Protein AF-A0A1Q7PRU7-F1 (afdb_monomer)

Solvent-accessible surface area (backbone atoms only — not comparable to full-atom values): 8036 Å² total; per-residue (Å²): 134,83,81,79,78,77,48,64,64,55,51,51,52,52,50,54,59,70,43,45,68,60,50,69,73,44,55,76,74,53,36,57,54,51,52,50,41,60,57,52,26,62,74,54,65,72,63,56,75,73,40,86,83,54,56,76,63,55,47,41,51,54,34,30,50,51,53,51,51,49,56,52,51,54,51,51,52,52,50,52,50,53,54,51,55,46,54,57,58,68,68,64,67,71,76,75,67,72,79,73,76,81,85,80,83,86,85,78,92,79,86,88,82,84,85,85,87,88,82,82,90,79,81,84,136

Sequence (125 aa):
MGRTTQTMTQLVAQEEAYWAPFRRALRKEDQVVFDKLFAAARHHTAPAHYASHATPFDSILVAMILEAMKAVEDLRQRLNQLETGNAETEKSPRSLRSLGAERGNAIEERAPLQLPVPGPRSPVP

pLDDT: mean 71.66, std 17.22, range [42.12, 95.31]

Mean predicted aligned error: 16.54 Å

Radius of gyration: 38.72 Å; Cα contacts (8 Å, |Δi|>4): 32; chains: 1; bounding box: 75×44×112 Å

Foldseek 3Di:
DDDPPDFLLRLLVVVVVVCVVVLVVDDPVVNVVVVVLSVQLVVQRPCCVVPPPDDSVVSSVVSSVVVVVVVVVVVVVVVVVVVVVVVVVVVPPPVVVVVPPPPDDDDDDDDDDDDDDDDDDDDDD

Secondary structure (DSSP, 8-state):
----PPPHHHHHHHHHHHTHHHHHHS-HHHHHHHHHHHHHHTT-TTGGGT-TTS-HHHHHHHHHHHHHHHHHHHHHHHHHHHHHHHHHHHHSSSSTTSSSSSSS--S------------PPPP--

Structure (mmCIF, N/CA/C/O backbone):
data_AF-A0A1Q7PRU7-F1
#
_entry.id   AF-A0A1Q7PRU7-F1
#
loop_
_atom_site.group_PDB
_atom_site.id
_atom_site.type_symbol
_atom_site.label_atom_id
_atom_site.label_alt_id
_atom_site.label_comp_id
_atom_site.label_asym_id
_atom_site.label_entity_id
_atom_site.label_seq_id
_atom_site.pdbx_PDB_ins_code
_atom_site.Cartn_x
_atom_site.Cartn_y
_atom_site.Cartn_z
_atom_site.occupancy
_atom_site.B_iso_or_equiv
_atom_site.auth_seq_id
_atom_site.auth_comp_id
_atom_site.auth_asym_id
_atom_site.auth_atom_id
_atom_site.pdbx_PDB_model_num
ATOM 1 N N . MET A 1 1 ? 19.796 8.775 -29.725 1.00 43.22 1 MET A N 1
ATOM 2 C CA . MET A 1 1 ? 18.491 8.217 -29.309 1.00 43.22 1 MET A CA 1
ATOM 3 C C . MET A 1 1 ? 18.347 8.465 -27.814 1.00 43.22 1 MET A C 1
ATOM 5 O O . MET A 1 1 ? 19.041 7.818 -27.039 1.00 43.22 1 MET A O 1
ATOM 9 N N . GLY A 1 2 ? 17.600 9.501 -27.419 1.00 48.66 2 GLY A N 1
ATOM 10 C CA . GLY A 1 2 ? 17.468 9.900 -26.014 1.00 48.66 2 GLY A CA 1
ATOM 11 C C . GLY A 1 2 ? 16.817 8.788 -25.197 1.00 48.66 2 GLY A C 1
ATOM 12 O O . GLY A 1 2 ? 15.812 8.229 -25.623 1.00 48.66 2 GLY A O 1
ATOM 13 N N . ARG A 1 3 ? 17.415 8.433 -24.056 1.00 55.59 3 ARG A N 1
ATOM 14 C CA . ARG A 1 3 ? 16.831 7.459 -23.129 1.00 55.59 3 ARG A CA 1
ATOM 15 C C . ARG A 1 3 ? 15.566 8.092 -22.560 1.00 55.59 3 ARG A C 1
ATOM 17 O O . ARG A 1 3 ? 15.660 9.048 -21.797 1.00 55.59 3 ARG A O 1
ATOM 24 N N . THR A 1 4 ? 14.399 7.616 -22.971 1.00 67.62 4 THR A N 1
ATOM 25 C CA . THR A 1 4 ? 13.136 8.013 -22.354 1.00 67.62 4 THR A CA 1
ATOM 26 C C . THR A 1 4 ? 13.174 7.535 -20.906 1.00 67.62 4 THR A C 1
ATOM 28 O O . THR A 1 4 ? 13.142 6.334 -20.650 1.00 67.62 4 THR A O 1
ATOM 31 N N . THR A 1 5 ? 13.331 8.457 -19.959 1.00 66.31 5 THR A N 1
ATOM 32 C CA . THR A 1 5 ? 13.288 8.132 -18.532 1.00 66.31 5 THR A CA 1
ATOM 33 C C . THR A 1 5 ? 11.882 7.635 -18.210 1.00 66.31 5 THR A C 1
ATOM 35 O O . THR A 1 5 ? 10.916 8.371 -18.416 1.00 66.31 5 THR A O 1
ATOM 38 N N . GLN A 1 6 ? 11.754 6.383 -17.762 1.00 68.7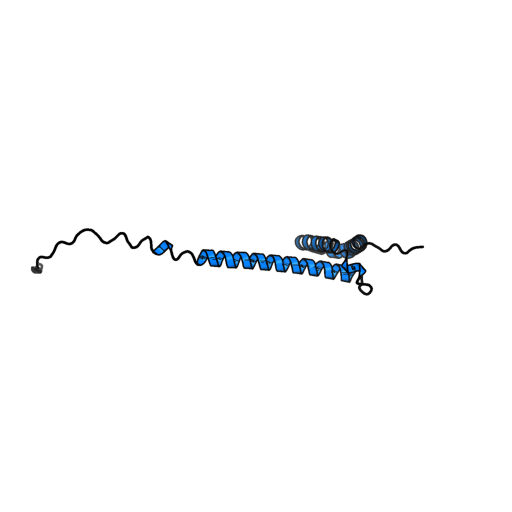5 6 GLN A N 1
ATOM 39 C CA . GLN A 1 6 ? 10.466 5.842 -17.327 1.00 68.75 6 GLN A CA 1
ATOM 40 C C . GLN A 1 6 ? 9.914 6.684 -16.175 1.00 68.75 6 GLN A C 1
ATOM 42 O O . GLN A 1 6 ? 10.650 7.101 -15.279 1.00 68.75 6 GLN A O 1
ATOM 47 N N . THR A 1 7 ? 8.608 6.936 -16.198 1.00 78.06 7 THR A N 1
ATOM 48 C CA . THR A 1 7 ? 7.930 7.618 -15.096 1.00 78.06 7 THR A CA 1
ATOM 49 C C . THR A 1 7 ? 7.705 6.648 -13.938 1.00 78.06 7 THR A C 1
ATOM 51 O O . THR A 1 7 ? 7.580 5.440 -14.138 1.00 78.06 7 THR A O 1
ATOM 54 N N . MET A 1 8 ? 7.588 7.168 -12.716 1.00 74.88 8 MET A N 1
ATOM 55 C CA . MET A 1 8 ? 7.276 6.351 -11.535 1.00 74.88 8 MET A CA 1
ATOM 56 C C . MET A 1 8 ? 6.005 5.512 -11.733 1.00 74.88 8 MET A C 1
ATOM 58 O O . MET A 1 8 ? 5.970 4.339 -11.388 1.00 74.88 8 MET A O 1
ATOM 62 N N . THR A 1 9 ? 4.975 6.075 -12.366 1.00 80.12 9 THR A N 1
ATOM 63 C CA . THR A 1 9 ? 3.736 5.349 -12.673 1.00 80.12 9 THR A CA 1
ATOM 64 C C . THR A 1 9 ? 3.974 4.164 -13.610 1.00 80.12 9 THR A C 1
ATOM 66 O O . THR A 1 9 ? 3.364 3.114 -13.427 1.00 80.12 9 THR A O 1
ATOM 69 N N . GLN A 1 10 ? 4.864 4.311 -14.598 1.00 82.38 10 GLN A N 1
ATOM 70 C CA . GLN A 1 10 ? 5.241 3.218 -15.501 1.00 82.38 10 GLN A CA 1
ATOM 71 C C . GLN A 1 10 ? 6.034 2.134 -14.767 1.00 82.38 10 GLN A C 1
ATOM 73 O O . GLN A 1 10 ? 5.770 0.955 -14.979 1.00 82.38 10 GLN A O 1
ATOM 78 N N . LEU A 1 11 ? 6.946 2.529 -13.875 1.00 81.50 11 LEU A N 1
ATOM 79 C CA . LEU A 1 11 ? 7.709 1.605 -13.033 1.00 81.50 11 LEU A CA 1
ATOM 80 C C . LEU A 1 11 ? 6.788 0.811 -12.102 1.00 81.50 11 LEU A C 1
ATOM 82 O O . LEU A 1 11 ? 6.855 -0.412 -12.069 1.00 81.50 11 LEU A O 1
ATOM 86 N N . VAL A 1 12 ? 5.857 1.482 -11.419 1.00 82.81 12 VAL A N 1
ATOM 87 C CA . VAL A 1 12 ? 4.870 0.819 -10.554 1.00 82.81 12 VAL A CA 1
ATOM 88 C C . VAL A 1 12 ? 3.998 -0.148 -11.351 1.00 82.81 12 VAL A C 1
ATOM 90 O O . VAL A 1 12 ? 3.779 -1.262 -10.896 1.00 82.81 12 VAL A O 1
ATOM 93 N N . ALA A 1 13 ? 3.527 0.236 -12.542 1.00 85.44 13 ALA A N 1
ATOM 94 C CA . ALA A 1 13 ? 2.720 -0.648 -13.384 1.00 85.44 13 ALA A CA 1
ATOM 95 C C . ALA A 1 13 ? 3.507 -1.878 -13.872 1.00 85.44 13 ALA A C 1
ATOM 97 O O . ALA A 1 13 ? 2.954 -2.975 -13.955 1.00 85.44 13 ALA A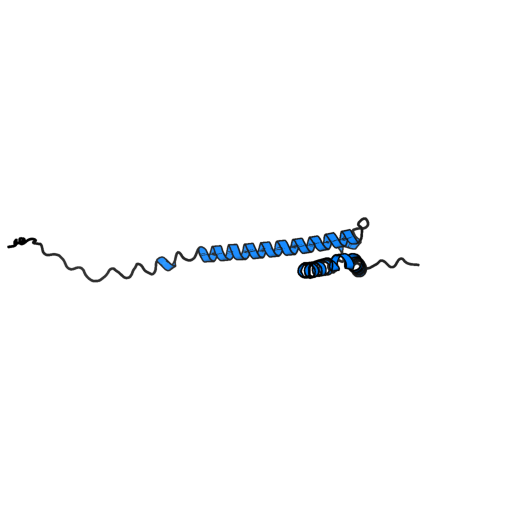 O 1
ATOM 98 N N . GLN A 1 14 ? 4.796 -1.707 -14.180 1.00 85.81 14 GLN A N 1
ATOM 99 C CA . GLN A 1 14 ? 5.684 -2.805 -14.555 1.00 85.81 14 GLN A CA 1
ATOM 100 C C . GLN A 1 14 ? 5.881 -3.785 -13.392 1.00 85.81 14 GLN A C 1
ATOM 102 O O . GLN A 1 14 ? 5.747 -4.993 -13.585 1.00 85.81 14 GLN A O 1
ATOM 107 N N . GLU A 1 15 ? 6.139 -3.272 -12.189 1.00 86.44 15 GLU A N 1
ATOM 108 C CA . GLU A 1 15 ? 6.260 -4.095 -10.984 1.00 86.44 15 GLU A CA 1
ATOM 109 C C . GLU A 1 15 ? 4.927 -4.777 -10.635 1.00 86.44 15 GLU A C 1
ATOM 111 O O . GLU A 1 15 ? 4.886 -5.976 -10.383 1.00 86.44 15 GLU A O 1
ATOM 116 N N . GLU A 1 16 ? 3.800 -4.068 -10.707 1.00 86.94 16 GLU A N 1
ATOM 117 C CA . GLU A 1 16 ? 2.465 -4.630 -10.456 1.00 86.94 16 GLU A CA 1
ATOM 118 C C . GLU A 1 16 ? 2.171 -5.820 -11.391 1.00 86.94 16 GLU A C 1
ATOM 120 O O . GLU A 1 16 ? 1.684 -6.866 -10.952 1.00 86.94 16 GLU A O 1
ATOM 125 N N . ALA A 1 17 ? 2.544 -5.706 -12.670 1.00 89.62 17 ALA A N 1
ATOM 126 C CA . ALA A 1 17 ? 2.439 -6.796 -13.636 1.00 89.62 17 ALA A CA 1
ATOM 127 C C . ALA A 1 17 ? 3.395 -7.960 -13.323 1.00 89.62 17 ALA A C 1
ATOM 129 O O . ALA A 1 17 ? 2.997 -9.124 -13.427 1.00 89.62 17 ALA A O 1
ATOM 130 N N . TYR A 1 18 ? 4.630 -7.664 -12.907 1.00 89.31 18 TYR A N 1
ATOM 131 C CA . TYR A 1 18 ? 5.610 -8.673 -12.498 1.00 89.31 18 TYR A CA 1
ATOM 132 C C . TYR A 1 18 ? 5.109 -9.504 -11.305 1.00 89.31 18 TYR A C 1
ATOM 134 O O . TYR A 1 18 ? 5.239 -10.729 -11.293 1.00 89.31 18 TYR A O 1
ATOM 142 N N . TRP A 1 19 ? 4.436 -8.863 -10.349 1.00 90.19 19 TRP A N 1
ATOM 143 C CA . TRP A 1 19 ? 3.88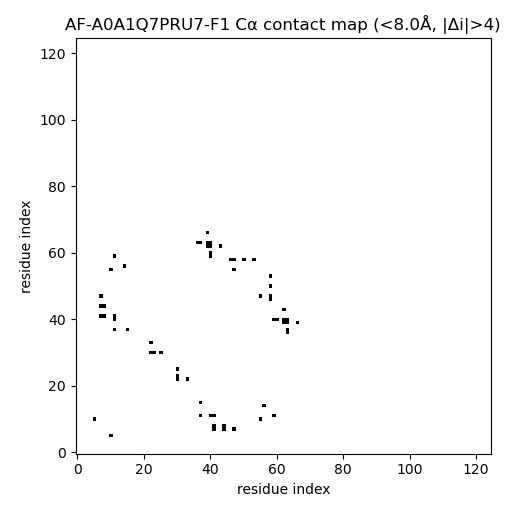6 -9.511 -9.157 1.00 90.19 19 TRP A CA 1
ATOM 144 C C . TRP A 1 19 ? 2.494 -10.142 -9.354 1.00 90.19 19 TRP A C 1
ATOM 146 O O . TRP A 1 19 ? 1.949 -10.755 -8.431 1.00 90.19 19 TRP A O 1
ATOM 156 N N . ALA A 1 20 ? 1.914 -10.091 -10.557 1.00 92.06 20 ALA A N 1
ATOM 157 C CA . ALA A 1 20 ? 0.603 -10.680 -10.838 1.00 92.06 20 ALA A CA 1
ATOM 158 C C . ALA A 1 20 ? 0.471 -12.187 -10.493 1.00 92.06 20 ALA A C 1
ATOM 160 O O . ALA A 1 20 ? -0.618 -12.605 -10.083 1.00 92.06 20 ALA A O 1
ATOM 161 N N . PRO A 1 21 ? 1.500 -13.052 -10.648 1.00 94.44 21 PRO A N 1
ATOM 162 C CA . PRO A 1 21 ? 1.438 -14.441 -10.180 1.00 94.44 21 PRO A CA 1
ATOM 163 C C . PRO A 1 21 ? 1.348 -14.553 -8.654 1.00 94.44 21 PRO A C 1
ATOM 165 O O . PRO A 1 21 ? 0.547 -15.338 -8.152 1.00 94.44 21 PRO A O 1
ATOM 168 N N . PHE A 1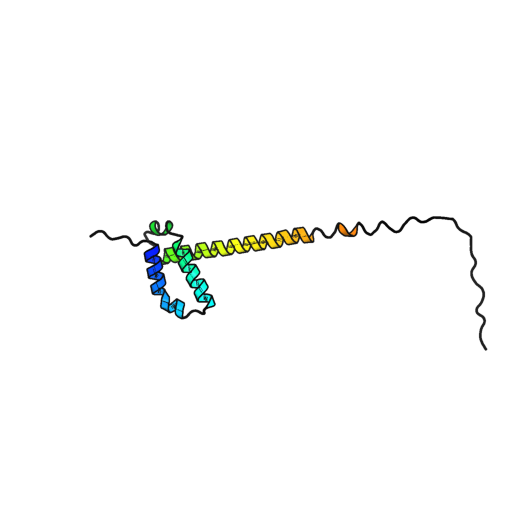 22 ? 2.108 -13.734 -7.922 1.00 90.75 22 PHE A N 1
ATOM 169 C CA . PHE A 1 22 ? 2.071 -13.689 -6.459 1.00 90.75 22 PHE A CA 1
ATOM 170 C C . PHE A 1 22 ? 0.697 -13.240 -5.960 1.00 90.75 22 PHE A C 1
ATOM 172 O O . PHE A 1 22 ? 0.083 -13.923 -5.145 1.00 90.75 22 PHE A O 1
ATOM 179 N N . ARG A 1 23 ? 0.152 -12.160 -6.539 1.00 92.62 23 ARG A N 1
ATOM 180 C CA . ARG A 1 23 ? -1.207 -11.684 -6.246 1.00 92.62 23 ARG A CA 1
ATOM 181 C C . ARG A 1 23 ? -2.248 -12.791 -6.423 1.00 92.62 23 ARG A C 1
ATOM 183 O O . ARG A 1 23 ? -3.134 -12.941 -5.593 1.00 92.62 23 ARG A O 1
ATOM 190 N N . ARG A 1 24 ? -2.148 -13.590 -7.490 1.00 93.94 24 ARG A N 1
ATOM 191 C CA . ARG A 1 24 ? -3.084 -14.699 -7.752 1.00 93.94 24 ARG A CA 1
ATOM 192 C C . ARG A 1 24 ? -3.002 -15.830 -6.725 1.00 93.94 24 ARG A C 1
ATOM 194 O O . ARG A 1 24 ? -3.993 -16.530 -6.550 1.00 93.94 24 ARG A O 1
ATOM 201 N N . ALA A 1 25 ? -1.858 -16.007 -6.067 1.00 95.31 25 ALA A N 1
ATOM 202 C CA . ALA A 1 25 ? -1.674 -17.012 -5.022 1.00 95.31 25 ALA A CA 1
ATOM 203 C C . ALA A 1 25 ? -2.205 -16.565 -3.645 1.00 95.31 25 ALA A C 1
ATOM 205 O O . ALA A 1 25 ? -2.393 -17.402 -2.764 1.00 95.31 25 ALA A O 1
ATOM 206 N N . LEU A 1 26 ? -2.458 -15.266 -3.453 1.00 92.69 26 LEU A N 1
ATOM 207 C CA . LEU A 1 26 ? -3.005 -14.716 -2.213 1.00 92.69 26 LEU A CA 1
ATOM 208 C C . LEU A 1 26 ? -4.496 -15.035 -2.038 1.00 92.69 26 LEU A C 1
ATOM 210 O O . LEU A 1 26 ? -5.242 -15.193 -3.011 1.00 92.69 26 LEU A O 1
ATOM 214 N N . ARG A 1 27 ? -4.951 -15.047 -0.779 1.00 95.31 27 ARG A N 1
ATOM 215 C CA . ARG A 1 27 ? -6.381 -15.089 -0.439 1.00 95.31 27 ARG A CA 1
ATOM 216 C C . ARG A 1 27 ? -7.080 -13.815 -0.922 1.00 95.31 27 ARG A C 1
ATOM 218 O O . ARG A 1 27 ? -6.434 -12.794 -1.150 1.00 95.31 27 ARG A O 1
ATOM 225 N N . LYS A 1 28 ? -8.406 -13.849 -1.092 1.00 91.94 28 LYS A N 1
ATOM 226 C CA . LYS A 1 28 ? -9.156 -12.706 -1.655 1.00 91.94 28 LYS A CA 1
ATOM 227 C C . LYS A 1 28 ? -9.023 -11.447 -0.794 1.00 91.94 28 LYS A C 1
ATOM 229 O O . LYS A 1 28 ? -8.901 -10.355 -1.335 1.00 91.94 28 LYS A O 1
ATOM 234 N N . GLU A 1 29 ? -9.028 -11.608 0.523 1.00 90.00 29 GLU A N 1
ATOM 235 C CA . GLU A 1 29 ? -8.808 -10.545 1.500 1.00 90.00 29 GLU A CA 1
ATOM 236 C C . GLU A 1 29 ? -7.429 -9.889 1.333 1.00 90.00 29 GLU A C 1
ATOM 238 O O . GLU A 1 29 ? -7.330 -8.663 1.258 1.00 90.00 29 GLU A O 1
ATOM 243 N N . ASP A 1 30 ? -6.387 -10.699 1.155 1.00 89.56 30 ASP A N 1
ATOM 244 C CA . ASP A 1 30 ? -5.009 -10.236 1.002 1.00 89.56 30 ASP A CA 1
ATOM 245 C C . ASP A 1 30 ? -4.773 -9.588 -0.369 1.00 89.56 30 ASP A C 1
ATOM 247 O O . ASP A 1 30 ? -4.008 -8.633 -0.473 1.00 89.56 30 ASP A O 1
ATOM 251 N N . GLN A 1 31 ? -5.472 -10.039 -1.419 1.00 91.12 31 GLN A N 1
ATOM 252 C CA . GLN A 1 31 ? -5.427 -9.405 -2.743 1.00 91.12 31 GLN A CA 1
ATOM 253 C C . GLN A 1 31 ? -5.888 -7.945 -2.695 1.00 91.12 31 GLN A C 1
ATOM 255 O O . GLN A 1 31 ? -5.275 -7.086 -3.323 1.00 91.12 31 GLN A O 1
ATOM 260 N N . VAL A 1 32 ? -6.932 -7.642 -1.917 1.00 91.75 32 VAL A N 1
ATOM 261 C CA . VAL A 1 32 ? -7.428 -6.265 -1.764 1.00 91.75 32 VAL A CA 1
ATOM 262 C C . VAL A 1 32 ? -6.403 -5.386 -1.047 1.00 91.75 32 VAL A C 1
ATOM 264 O O . VAL A 1 32 ? -6.239 -4.218 -1.398 1.00 91.75 32 VAL A O 1
ATOM 267 N N . VAL A 1 33 ? -5.709 -5.924 -0.039 1.00 89.06 33 VAL A N 1
ATOM 268 C CA . VAL A 1 33 ? -4.634 -5.201 0.660 1.00 89.06 33 VAL A CA 1
ATOM 269 C C . VAL A 1 33 ? -3.447 -4.978 -0.277 1.00 89.06 33 VAL A C 1
ATOM 271 O O . VAL A 1 33 ? -2.918 -3.871 -0.342 1.00 89.06 33 VAL A O 1
ATOM 274 N N . PHE A 1 34 ? -3.080 -5.996 -1.052 1.00 88.69 34 PHE A N 1
ATOM 275 C CA . PHE A 1 34 ? -2.014 -5.926 -2.044 1.00 88.69 34 PHE A CA 1
ATOM 276 C C . PHE A 1 34 ? -2.268 -4.835 -3.097 1.00 88.69 34 PHE A C 1
ATOM 278 O O . PHE A 1 34 ? -1.395 -4.004 -3.347 1.00 88.69 34 PHE A O 1
ATOM 285 N N . ASP A 1 35 ? -3.482 -4.760 -3.645 1.00 90.00 35 ASP A N 1
ATOM 286 C CA . ASP A 1 35 ? -3.851 -3.726 -4.623 1.00 90.00 35 ASP A CA 1
ATOM 287 C C . ASP A 1 35 ? -3.766 -2.313 -4.027 1.00 90.00 35 ASP A C 1
ATOM 289 O O . ASP A 1 35 ? -3.315 -1.369 -4.683 1.00 90.00 35 ASP A O 1
ATOM 293 N N . LYS A 1 36 ? -4.153 -2.160 -2.753 1.00 88.56 36 LYS A N 1
ATOM 294 C CA . LYS A 1 36 ? -4.036 -0.887 -2.028 1.00 88.56 36 LYS A CA 1
ATOM 295 C C . LYS A 1 36 ? -2.580 -0.471 -1.821 1.00 88.56 36 LYS A C 1
ATOM 297 O O . LYS A 1 36 ? -2.295 0.719 -1.927 1.00 88.56 36 LYS A O 1
ATOM 302 N N . LEU A 1 37 ? -1.665 -1.413 -1.579 1.00 87.25 37 LEU A N 1
ATOM 303 C CA . LEU A 1 37 ? -0.231 -1.121 -1.457 1.00 87.25 37 LEU A CA 1
ATOM 304 C C . LEU A 1 37 ? 0.333 -0.549 -2.766 1.00 87.25 37 LEU A C 1
ATOM 306 O O . LEU A 1 37 ? 0.979 0.498 -2.757 1.00 87.25 37 LEU A O 1
ATOM 310 N N . PHE A 1 38 ? 0.038 -1.178 -3.908 1.00 84.94 38 PHE A N 1
ATOM 311 C CA . PHE A 1 38 ? 0.489 -0.674 -5.213 1.00 84.94 38 PHE A CA 1
ATOM 312 C C . PHE A 1 38 ? -0.177 0.651 -5.591 1.00 84.94 38 PHE A C 1
ATOM 314 O O . PHE A 1 38 ? 0.472 1.528 -6.162 1.00 84.94 38 PHE A O 1
ATOM 321 N N . ALA A 1 39 ? -1.447 0.850 -5.226 1.00 86.62 39 ALA A N 1
ATOM 322 C CA . ALA A 1 39 ? -2.105 2.145 -5.371 1.00 86.62 39 ALA A CA 1
ATOM 323 C C . ALA A 1 39 ? -1.425 3.242 -4.533 1.00 86.62 39 ALA A C 1
ATOM 325 O O . ALA A 1 39 ? -1.156 4.318 -5.065 1.00 86.62 39 ALA A O 1
ATOM 326 N N . ALA A 1 40 ? -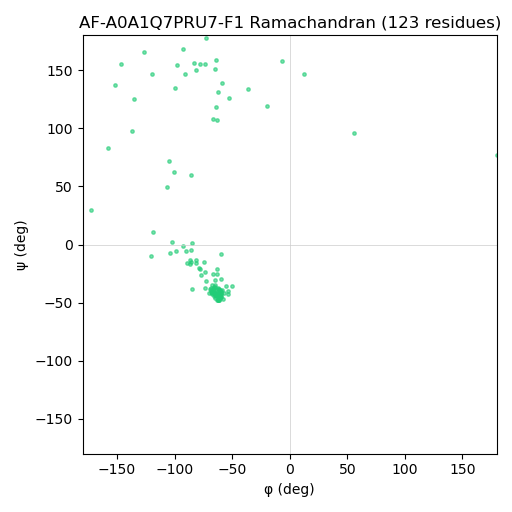1.080 2.955 -3.275 1.00 81.44 40 ALA A N 1
ATOM 327 C CA . ALA A 1 40 ? -0.377 3.881 -2.390 1.00 81.44 40 ALA A CA 1
ATOM 328 C C . ALA A 1 40 ? 0.993 4.300 -2.951 1.00 81.44 40 ALA A C 1
ATOM 330 O O . ALA A 1 40 ? 1.329 5.485 -2.960 1.00 81.44 40 ALA A O 1
ATOM 331 N N . ALA A 1 41 ? 1.754 3.353 -3.507 1.00 79.81 41 ALA A N 1
ATOM 332 C CA . ALA A 1 41 ? 3.069 3.628 -4.082 1.00 79.81 41 ALA A CA 1
ATOM 333 C C . ALA A 1 41 ? 3.038 4.648 -5.238 1.00 79.81 41 ALA A C 1
ATOM 335 O O . ALA A 1 41 ? 3.990 5.412 -5.412 1.00 79.81 41 ALA A O 1
ATOM 336 N N . ARG A 1 42 ? 1.930 4.725 -5.997 1.00 78.75 42 ARG A N 1
ATOM 337 C CA . ARG A 1 42 ? 1.764 5.692 -7.101 1.00 78.75 42 ARG A CA 1
ATOM 338 C C . ARG A 1 42 ? 1.776 7.155 -6.634 1.00 78.75 42 ARG A C 1
ATOM 340 O O . ARG A 1 42 ? 2.058 8.032 -7.446 1.00 78.75 42 ARG A O 1
ATOM 347 N N . HIS A 1 43 ? 1.502 7.434 -5.357 1.00 72.31 43 HIS A N 1
ATOM 348 C CA . HIS A 1 43 ? 1.456 8.799 -4.817 1.00 72.31 43 HIS A CA 1
ATOM 349 C C . HIS A 1 43 ? 2.835 9.387 -4.472 1.00 72.31 43 HIS A C 1
ATOM 351 O O . HIS A 1 43 ? 2.955 10.599 -4.298 1.00 72.31 43 HIS A O 1
ATOM 357 N N . HIS A 1 44 ? 3.891 8.571 -4.414 1.00 65.38 44 HIS A N 1
ATOM 358 C CA . HIS A 1 44 ? 5.231 9.003 -4.002 1.00 65.38 44 HIS A CA 1
ATOM 359 C C . HIS A 1 44 ? 6.161 9.236 -5.203 1.00 65.38 44 HIS A C 1
ATOM 361 O O . HIS A 1 44 ? 7.193 8.592 -5.364 1.00 65.38 44 HIS A O 1
ATOM 367 N N . THR A 1 45 ? 5.792 10.194 -6.055 1.00 58.53 45 THR A N 1
ATOM 368 C CA . THR A 1 45 ? 6.483 10.525 -7.317 1.00 58.53 45 THR A CA 1
ATOM 369 C C . THR A 1 45 ? 7.769 11.348 -7.156 1.00 58.53 45 THR A C 1
ATOM 371 O O . THR A 1 45 ? 8.616 11.319 -8.045 1.00 58.53 45 THR A O 1
ATOM 374 N N . ALA A 1 46 ? 7.960 12.059 -6.040 1.00 55.44 46 ALA A N 1
ATOM 375 C CA . ALA A 1 46 ? 9.101 12.966 -5.844 1.00 55.44 46 ALA A CA 1
ATOM 376 C C . ALA A 1 46 ? 10.410 12.311 -5.325 1.00 55.44 46 ALA A C 1
ATOM 378 O O . ALA A 1 46 ? 11.480 12.696 -5.802 1.00 55.44 46 ALA A O 1
ATOM 379 N N . PRO A 1 47 ? 10.396 11.322 -4.403 1.00 53.75 47 PRO A N 1
ATOM 380 C CA . PRO A 1 47 ? 11.636 10.776 -3.828 1.00 53.75 47 PRO A CA 1
ATOM 381 C C . PRO A 1 47 ? 12.394 9.803 -4.743 1.00 53.75 47 PRO A C 1
ATOM 383 O O . PRO A 1 47 ? 13.613 9.690 -4.635 1.00 53.75 47 PRO A O 1
ATOM 386 N N . ALA A 1 48 ? 11.705 9.128 -5.671 1.00 51.88 48 ALA A N 1
ATOM 387 C CA . ALA A 1 48 ? 12.310 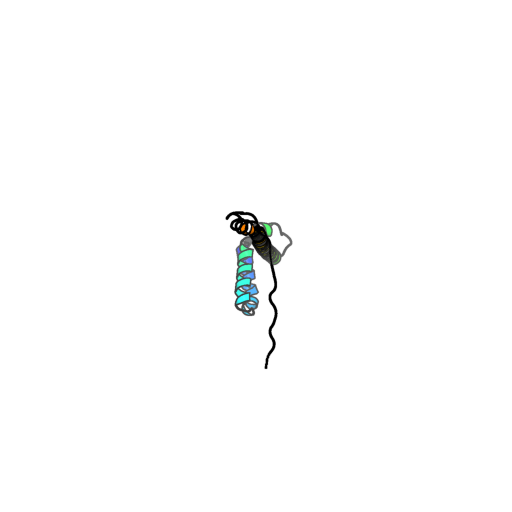8.127 -6.559 1.00 51.88 48 ALA A CA 1
ATOM 388 C C . ALA A 1 48 ? 13.374 8.714 -7.504 1.00 51.88 48 ALA A C 1
ATOM 390 O O . ALA A 1 48 ? 14.307 8.024 -7.900 1.00 51.88 48 ALA A O 1
ATOM 391 N N . HIS A 1 49 ? 13.283 10.010 -7.815 1.00 53.66 49 HIS A N 1
ATOM 392 C CA . HIS A 1 49 ? 14.293 10.716 -8.604 1.00 53.66 49 HIS A CA 1
ATOM 393 C C . HIS A 1 49 ? 15.591 10.999 -7.829 1.00 53.66 49 HIS A C 1
ATOM 395 O O . HIS A 1 49 ? 16.641 11.159 -8.449 1.00 53.66 49 HIS A O 1
ATOM 401 N N . TYR A 1 50 ? 15.539 11.041 -6.493 1.00 54.09 50 TYR A N 1
ATOM 402 C CA . TYR A 1 50 ? 16.712 11.261 -5.639 1.00 54.09 50 TYR A CA 1
ATOM 403 C C . TYR A 1 50 ? 17.458 9.967 -5.298 1.00 54.09 50 TYR A C 1
ATOM 405 O O . TYR A 1 50 ? 18.623 10.012 -4.905 1.00 54.09 50 TYR A O 1
ATOM 413 N N . ALA A 1 51 ? 16.822 8.810 -5.485 1.00 55.94 51 ALA A N 1
ATOM 414 C CA . ALA A 1 51 ? 17.406 7.505 -5.221 1.00 55.94 51 ALA A CA 1
ATOM 415 C C . ALA A 1 51 ? 18.207 6.996 -6.434 1.00 55.94 51 ALA A C 1
ATOM 417 O O . ALA A 1 51 ? 17.930 5.941 -6.991 1.00 55.94 51 ALA A O 1
ATOM 418 N N . SER A 1 52 ? 19.236 7.743 -6.843 1.00 55.03 52 SER A N 1
ATOM 419 C CA . SER A 1 52 ? 20.116 7.429 -7.985 1.00 55.03 52 SER A CA 1
ATOM 420 C C . SER A 1 52 ? 20.869 6.089 -7.881 1.00 55.03 52 SER A C 1
ATOM 422 O O . SER A 1 52 ? 21.488 5.666 -8.854 1.00 55.03 52 SER A O 1
ATOM 424 N N . HIS A 1 53 ? 20.802 5.424 -6.723 1.00 57.50 53 HIS A N 1
ATOM 425 C CA . HIS A 1 53 ? 21.455 4.147 -6.422 1.00 57.50 53 HIS A CA 1
ATOM 426 C C . HIS A 1 53 ? 20.475 3.028 -6.035 1.00 57.50 53 HIS A C 1
ATOM 428 O O . HIS A 1 53 ? 20.899 1.882 -5.911 1.00 57.50 53 HIS A O 1
ATOM 434 N N . ALA A 1 54 ? 19.195 3.339 -5.810 1.00 61.44 54 ALA A N 1
ATOM 435 C CA . ALA A 1 54 ? 18.213 2.340 -5.403 1.00 61.44 54 ALA A CA 1
ATOM 436 C C . ALA A 1 54 ? 17.544 1.738 -6.639 1.00 61.44 54 ALA A C 1
ATOM 438 O O . ALA A 1 54 ? 17.333 2.429 -7.641 1.00 61.44 54 ALA A O 1
ATOM 439 N N . THR A 1 55 ? 17.186 0.458 -6.577 1.00 69.69 55 THR A N 1
ATOM 440 C CA . THR A 1 55 ? 16.355 -0.113 -7.635 1.00 69.69 55 THR A CA 1
ATOM 441 C C . THR A 1 55 ? 14.979 0.571 -7.609 1.00 69.69 55 THR A C 1
ATOM 443 O O . THR A 1 55 ? 14.523 1.013 -6.548 1.00 69.69 55 THR A O 1
ATOM 446 N N . PRO A 1 56 ? 14.276 0.686 -8.750 1.00 69.94 56 PRO A N 1
ATOM 447 C CA . PRO A 1 56 ? 12.912 1.217 -8.779 1.00 69.94 56 PRO A CA 1
ATOM 448 C C . PRO A 1 56 ? 11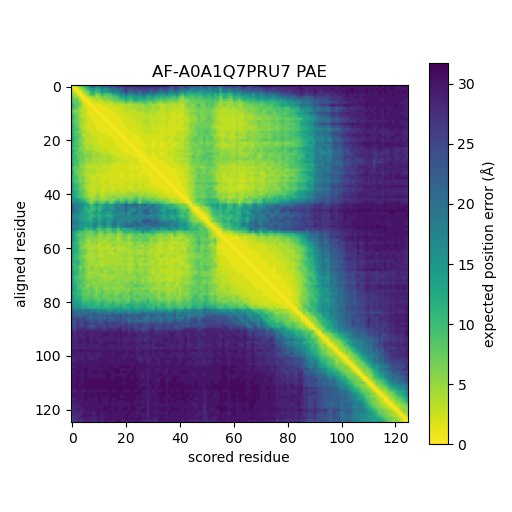.981 0.561 -7.752 1.00 69.94 56 PRO A C 1
ATOM 450 O O . PRO A 1 56 ? 11.163 1.240 -7.130 1.00 69.94 56 PRO A O 1
ATOM 453 N N . PHE A 1 57 ? 12.161 -0.740 -7.521 1.00 77.06 57 PHE A N 1
ATOM 454 C CA . PHE A 1 57 ? 11.403 -1.501 -6.540 1.00 77.06 57 PHE A CA 1
ATOM 455 C C . PHE A 1 57 ? 11.668 -1.050 -5.097 1.00 77.06 57 PHE A C 1
ATOM 457 O O . PHE A 1 57 ? 10.718 -0.916 -4.332 1.00 77.06 57 PHE A O 1
ATOM 464 N N . ASP A 1 58 ? 12.907 -0.713 -4.730 1.00 78.94 58 ASP A N 1
ATOM 465 C CA . ASP A 1 58 ? 13.223 -0.204 -3.385 1.00 78.94 58 ASP A CA 1
ATOM 466 C C . ASP A 1 58 ? 12.462 1.096 -3.084 1.00 78.94 58 ASP A C 1
ATOM 468 O O . ASP A 1 58 ? 11.924 1.279 -1.993 1.00 78.94 58 ASP A O 1
ATOM 472 N N . SER A 1 59 ? 12.351 1.986 -4.076 1.00 75.81 59 SER A N 1
ATOM 473 C CA . SER A 1 59 ? 11.579 3.230 -3.936 1.00 75.81 59 SER A CA 1
ATOM 474 C C . SER A 1 59 ? 10.082 2.955 -3.759 1.00 75.81 59 SER A C 1
ATOM 476 O O . SER A 1 59 ? 9.417 3.618 -2.961 1.00 75.81 59 SER A O 1
ATOM 478 N N . ILE A 1 60 ? 9.556 1.957 -4.475 1.00 79.31 60 ILE A N 1
ATOM 479 C CA . ILE A 1 60 ? 8.166 1.499 -4.362 1.00 79.31 60 ILE A CA 1
ATOM 480 C C . ILE A 1 60 ? 7.911 0.892 -2.977 1.00 79.31 60 ILE A C 1
ATOM 482 O O . ILE A 1 60 ? 6.917 1.233 -2.337 1.00 79.31 60 ILE A O 1
ATOM 486 N N . LEU A 1 61 ? 8.826 0.061 -2.475 1.00 83.25 61 LEU A N 1
ATOM 487 C CA . LEU A 1 61 ? 8.742 -0.530 -1.140 1.00 83.25 61 LEU A CA 1
ATOM 488 C C . LEU A 1 61 ? 8.753 0.534 -0.043 1.00 83.25 61 LEU A C 1
ATOM 490 O O . LEU A 1 61 ? 7.902 0.504 0.844 1.00 83.25 61 LEU A O 1
ATOM 494 N N . VAL A 1 62 ? 9.674 1.499 -0.106 1.00 81.94 62 VAL A N 1
ATOM 495 C CA . VAL A 1 62 ? 9.741 2.589 0.880 1.00 81.94 62 VAL A CA 1
ATOM 496 C C . VAL A 1 62 ? 8.448 3.406 0.877 1.00 81.94 62 VAL A C 1
ATOM 498 O O . VAL A 1 62 ? 7.936 3.733 1.946 1.00 81.94 62 VAL A O 1
ATOM 501 N N . ALA A 1 63 ? 7.877 3.685 -0.298 1.00 83.19 63 ALA A N 1
ATOM 502 C CA . ALA A 1 63 ? 6.588 4.362 -0.414 1.00 83.19 63 ALA A CA 1
ATOM 503 C C . ALA A 1 63 ? 5.442 3.559 0.229 1.00 83.19 63 ALA A C 1
ATOM 505 O O . ALA A 1 63 ? 4.659 4.111 1.001 1.00 83.19 63 ALA A O 1
ATOM 506 N N . MET A 1 64 ? 5.370 2.250 -0.035 1.00 86.19 64 MET A N 1
ATOM 507 C CA . MET A 1 64 ? 4.378 1.358 0.579 1.00 86.19 64 MET A CA 1
ATOM 508 C C . MET A 1 64 ? 4.507 1.318 2.106 1.00 86.19 64 MET A C 1
ATOM 510 O O . MET A 1 64 ? 3.505 1.411 2.814 1.00 86.19 64 MET A O 1
ATOM 514 N N . ILE A 1 65 ? 5.736 1.209 2.621 1.00 88.19 65 ILE A N 1
ATOM 515 C CA . ILE A 1 65 ? 6.016 1.189 4.063 1.00 88.19 65 ILE A CA 1
ATOM 516 C C . ILE A 1 65 ? 5.613 2.518 4.702 1.00 88.19 65 ILE A C 1
ATOM 518 O O . ILE A 1 65 ? 4.996 2.523 5.765 1.00 88.19 65 ILE A O 1
ATOM 522 N N . LEU A 1 66 ? 5.927 3.643 4.060 1.00 85.31 66 LEU A N 1
ATOM 523 C CA . LEU A 1 66 ? 5.597 4.965 4.581 1.00 85.31 66 LEU A CA 1
ATOM 524 C C . LEU A 1 66 ? 4.082 5.160 4.706 1.00 85.31 66 LEU A C 1
ATOM 526 O O . LEU A 1 66 ? 3.615 5.631 5.744 1.00 85.31 66 LEU A O 1
ATOM 530 N N . GLU A 1 67 ? 3.305 4.738 3.707 1.00 86.50 67 GLU A N 1
ATOM 531 C CA . GLU A 1 67 ? 1.844 4.822 3.784 1.00 86.50 67 GLU A CA 1
ATOM 532 C C . GLU A 1 67 ? 1.265 3.860 4.832 1.00 86.50 67 GLU A C 1
ATOM 534 O O . GLU A 1 67 ? 0.354 4.226 5.576 1.00 86.50 67 GLU A O 1
ATOM 539 N N . ALA A 1 68 ? 1.835 2.659 4.969 1.00 87.19 68 ALA A N 1
ATOM 540 C CA . ALA A 1 68 ? 1.445 1.726 6.022 1.00 87.19 68 ALA A CA 1
ATOM 541 C C . ALA A 1 68 ? 1.713 2.298 7.425 1.00 87.19 68 ALA A C 1
ATOM 543 O O . ALA A 1 68 ? 0.857 2.197 8.304 1.00 87.19 68 ALA A O 1
ATOM 544 N N . MET A 1 69 ? 2.863 2.948 7.637 1.00 89.25 69 MET A N 1
ATOM 545 C CA . MET A 1 69 ? 3.182 3.602 8.911 1.00 89.25 69 MET A CA 1
ATOM 546 C C . MET A 1 69 ? 2.213 4.745 9.226 1.00 89.25 69 MET A C 1
ATOM 548 O O . MET A 1 69 ? 1.765 4.850 10.367 1.00 89.25 69 MET A O 1
ATOM 552 N N . LYS A 1 70 ? 1.835 5.556 8.228 1.00 88.06 70 LYS A N 1
ATOM 553 C CA . LYS A 1 70 ? 0.816 6.605 8.402 1.00 88.06 70 LYS A CA 1
ATOM 554 C C . LYS A 1 70 ? -0.529 6.020 8.825 1.00 88.06 70 LYS A C 1
ATOM 556 O O . LYS A 1 70 ? -1.117 6.496 9.787 1.00 88.06 70 LYS A O 1
ATOM 561 N N . ALA A 1 71 ? -0.982 4.953 8.165 1.00 88.44 71 ALA A N 1
ATOM 562 C CA . ALA A 1 71 ? -2.237 4.294 8.518 1.00 88.44 71 ALA A CA 1
ATOM 563 C C . ALA A 1 71 ? -2.224 3.736 9.954 1.00 88.44 71 ALA A C 1
ATOM 565 O O . ALA A 1 71 ? -3.224 3.832 10.666 1.00 88.44 71 ALA A O 1
ATOM 566 N N . VAL A 1 72 ? -1.093 3.176 10.399 1.00 93.25 72 VAL A N 1
ATOM 567 C CA . VAL A 1 72 ? -0.921 2.712 11.785 1.00 93.25 72 VAL A CA 1
ATOM 568 C C . VAL A 1 72 ? -0.990 3.876 12.771 1.00 93.25 72 VAL A C 1
ATOM 570 O O . VAL A 1 72 ? -1.658 3.760 13.798 1.00 93.25 72 VAL A O 1
ATOM 573 N N . GLU A 1 73 ? -0.327 4.991 12.472 1.00 93.25 73 GLU A N 1
ATOM 574 C CA . GLU A 1 73 ? -0.319 6.158 13.354 1.00 93.25 73 GLU A CA 1
ATOM 575 C C . GLU A 1 73 ? -1.703 6.817 13.443 1.00 93.25 73 GLU A C 1
ATOM 577 O O . GLU A 1 73 ? -2.172 7.113 14.540 1.00 93.25 73 GLU A O 1
ATOM 582 N N . ASP A 1 74 ? -2.422 6.925 12.326 1.00 93.12 74 ASP A N 1
ATOM 583 C CA . ASP A 1 74 ? -3.806 7.408 12.301 1.00 93.12 74 ASP A CA 1
ATOM 584 C C . ASP A 1 74 ? -4.731 6.525 13.154 1.00 93.12 74 ASP A C 1
ATOM 586 O O . ASP A 1 74 ? -5.585 7.025 13.892 1.00 93.12 74 ASP A O 1
ATOM 590 N N . LEU A 1 75 ? -4.568 5.199 13.081 1.00 93.56 75 LEU A N 1
ATOM 591 C CA . LEU A 1 75 ? -5.331 4.262 13.909 1.00 93.56 75 LEU A CA 1
ATOM 592 C C . LEU A 1 75 ? -4.998 4.423 15.395 1.00 93.56 75 LEU A C 1
ATOM 594 O O . LEU A 1 75 ? -5.915 4.458 16.215 1.00 93.56 75 LEU A O 1
ATOM 598 N N . ARG A 1 76 ? -3.717 4.576 15.747 1.00 93.38 76 ARG A N 1
ATOM 599 C CA . ARG A 1 76 ? -3.285 4.846 17.128 1.00 93.38 76 ARG A CA 1
ATOM 600 C C . ARG A 1 76 ? -3.886 6.137 17.666 1.00 93.38 76 ARG A C 1
ATOM 602 O O . ARG A 1 76 ? -4.406 6.148 18.776 1.00 93.38 76 ARG A O 1
ATOM 609 N N . GLN A 1 77 ? -3.880 7.205 16.873 1.00 92.25 77 GLN A N 1
ATOM 610 C CA . GLN A 1 77 ? -4.476 8.479 17.267 1.00 92.25 77 GLN A CA 1
ATOM 611 C C . GLN A 1 77 ? -5.981 8.356 17.516 1.00 92.25 77 GLN A C 1
ATOM 613 O O . GLN A 1 77 ? -6.476 8.868 18.518 1.00 92.25 77 GLN A O 1
ATOM 618 N N . ARG A 1 78 ? -6.709 7.638 16.653 1.00 92.69 78 ARG A N 1
ATOM 619 C CA . ARG A 1 78 ? -8.147 7.387 16.842 1.00 92.69 78 ARG A CA 1
ATOM 620 C C . ARG A 1 78 ? -8.429 6.570 18.100 1.00 92.69 78 ARG A C 1
ATOM 622 O O . ARG A 1 78 ? -9.357 6.902 18.828 1.00 92.69 78 ARG A O 1
ATOM 629 N N . LEU A 1 79 ? -7.630 5.539 18.376 1.00 93.50 79 LEU A N 1
ATOM 630 C CA . LEU A 1 79 ? -7.750 4.755 19.609 1.00 93.50 79 LEU A CA 1
ATOM 631 C C . LEU A 1 79 ? -7.512 5.629 20.846 1.00 93.50 79 LEU A C 1
ATOM 633 O O . LEU A 1 79 ? -8.364 5.661 21.729 1.00 93.50 79 LEU A O 1
ATOM 637 N N . ASN A 1 80 ? -6.443 6.429 20.855 1.00 91.19 80 ASN A N 1
ATOM 638 C CA . ASN A 1 80 ? -6.150 7.348 21.958 1.00 91.19 80 ASN A CA 1
ATOM 639 C C . ASN A 1 80 ? -7.283 8.366 22.191 1.00 91.19 80 ASN A C 1
ATOM 641 O O . ASN A 1 80 ? -7.610 8.679 23.336 1.00 91.19 80 ASN A O 1
ATOM 645 N N . GLN A 1 81 ? -7.903 8.885 21.124 1.00 90.00 81 GLN A N 1
ATOM 646 C CA . GLN A 1 81 ? -9.043 9.807 21.226 1.00 90.00 81 GLN A CA 1
ATOM 647 C C . GLN A 1 81 ? -10.273 9.139 21.854 1.00 90.00 81 GLN A C 1
ATOM 649 O O . GLN A 1 81 ? -10.930 9.746 22.697 1.00 90.00 81 GLN A O 1
ATOM 654 N N . LEU A 1 82 ? -10.568 7.891 21.479 1.00 90.31 82 LEU A N 1
ATOM 655 C CA . LEU A 1 82 ? -11.679 7.125 22.049 1.00 90.31 82 LEU A CA 1
ATOM 656 C C . LEU A 1 82 ? -11.431 6.776 23.522 1.00 90.31 82 LEU A C 1
ATOM 658 O O . LEU A 1 82 ? -12.333 6.915 24.344 1.00 90.31 82 LEU A O 1
ATOM 662 N N . GLU A 1 83 ? -10.207 6.383 23.876 1.00 87.69 83 GLU A N 1
ATOM 663 C CA . GLU A 1 83 ? -9.825 6.093 25.263 1.00 87.69 83 GLU A CA 1
ATOM 664 C C . GLU A 1 83 ? -9.885 7.348 26.149 1.00 87.69 83 GLU A C 1
ATOM 666 O O . GLU A 1 83 ? -10.418 7.307 27.259 1.00 87.69 83 GLU A O 1
ATOM 671 N N . THR A 1 84 ? -9.411 8.490 25.642 1.00 77.94 84 THR A N 1
ATOM 672 C CA . THR A 1 84 ? -9.435 9.764 26.379 1.00 77.94 84 THR A CA 1
ATOM 673 C C . THR A 1 84 ? -10.863 10.305 26.524 1.00 77.94 84 THR A C 1
ATOM 675 O O . THR A 1 84 ? -11.249 10.730 27.613 1.00 77.94 84 THR A O 1
ATOM 678 N N . GLY A 1 85 ? -11.685 10.220 25.471 1.00 72.00 85 GLY A N 1
ATOM 679 C CA . GLY A 1 85 ? -13.100 10.613 25.512 1.00 72.00 85 GLY A CA 1
ATOM 680 C C . GLY A 1 85 ? -13.953 9.743 26.446 1.00 72.00 85 GLY A C 1
ATOM 681 O O . GLY A 1 85 ? -14.843 10.249 27.140 1.00 72.00 85 GLY A O 1
ATOM 682 N N . ASN A 1 86 ? -13.647 8.445 26.549 1.00 61.12 86 ASN A N 1
ATOM 683 C CA . ASN A 1 86 ? -14.268 7.571 27.546 1.00 61.12 86 ASN A CA 1
ATOM 684 C C . ASN A 1 86 ? -13.839 7.928 28.977 1.00 61.12 86 ASN A C 1
ATOM 686 O O . ASN A 1 86 ? -14.684 7.944 29.870 1.00 61.12 86 ASN A O 1
ATOM 690 N N . ALA A 1 87 ? -12.570 8.282 29.205 1.00 58.81 87 ALA A N 1
ATOM 691 C CA . ALA A 1 87 ? -12.083 8.678 30.529 1.00 58.81 87 ALA A CA 1
ATOM 692 C C . ALA A 1 87 ? -12.725 9.982 31.051 1.00 58.81 87 ALA A C 1
ATOM 694 O O . ALA A 1 87 ? -12.896 10.149 32.262 1.00 58.81 87 ALA A O 1
ATOM 695 N N . GLU A 1 88 ? -13.105 10.907 30.166 1.00 57.12 88 GLU A N 1
ATOM 696 C CA . GLU A 1 88 ? -13.866 12.115 30.526 1.00 57.12 88 GLU A CA 1
ATOM 697 C C . GLU A 1 88 ? -15.338 11.801 30.838 1.00 57.12 88 GLU A C 1
ATOM 699 O O . GLU A 1 88 ? -15.902 12.338 31.796 1.00 57.12 88 GLU A O 1
ATOM 704 N N . THR A 1 89 ? -15.934 10.863 30.098 1.00 54.84 89 THR A N 1
ATOM 705 C CA . THR A 1 89 ? -17.312 10.395 30.313 1.00 54.84 89 THR A CA 1
ATOM 706 C C . THR A 1 89 ? -17.443 9.590 31.620 1.00 54.84 89 THR A C 1
ATOM 708 O O . THR A 1 89 ? -18.401 9.771 32.373 1.00 54.84 89 THR A O 1
ATOM 711 N N . GLU A 1 90 ? -16.443 8.773 31.969 1.00 52.81 90 GLU A N 1
ATOM 712 C CA . GLU A 1 90 ? -16.406 7.976 33.208 1.00 52.81 90 GLU A CA 1
ATOM 713 C C . GLU A 1 90 ? -16.011 8.769 34.466 1.00 52.81 90 GLU A C 1
ATOM 715 O O . GLU A 1 90 ? -16.337 8.352 35.580 1.00 52.81 90 GLU A O 1
ATOM 720 N N . LYS A 1 91 ? -15.361 9.935 34.341 1.00 54.69 91 LYS A N 1
ATOM 721 C CA . LYS A 1 91 ? -15.138 10.850 35.481 1.00 54.69 91 LYS A CA 1
ATOM 722 C C . LYS A 1 91 ? -16.407 11.607 35.894 1.00 54.69 91 LYS A C 1
ATOM 724 O O . LYS A 1 91 ? -16.464 12.117 37.016 1.00 54.69 91 LYS A O 1
ATOM 729 N N . SER A 1 92 ? -17.439 11.624 35.046 1.00 50.88 92 SER A N 1
ATOM 730 C CA . SER A 1 92 ? -18.707 12.327 35.278 1.00 50.88 92 SER A CA 1
ATOM 731 C C . SER A 1 92 ? -19.939 11.446 35.614 1.00 50.88 92 SER A C 1
ATOM 733 O O . SER A 1 92 ? -21.014 11.653 35.059 1.00 50.88 92 SER A O 1
ATOM 735 N N . PRO A 1 93 ? -19.854 10.496 36.572 1.00 48.69 93 PRO A N 1
ATOM 736 C CA . PRO A 1 93 ? -21.046 9.958 37.242 1.00 48.69 93 PRO A CA 1
ATOM 737 C C . PRO A 1 93 ? -21.068 10.210 38.764 1.00 48.69 93 PRO A C 1
ATOM 739 O O . PRO A 1 93 ? -21.900 9.645 39.479 1.00 48.69 93 PRO A O 1
ATOM 742 N N . ARG A 1 94 ? -20.170 11.046 39.313 1.00 50.62 94 ARG A N 1
ATOM 743 C CA . ARG A 1 94 ? -20.152 11.364 40.760 1.00 50.62 94 ARG A CA 1
ATOM 744 C C . ARG A 1 94 ? -21.017 12.560 41.176 1.00 50.62 94 ARG A C 1
ATOM 746 O O . ARG A 1 94 ? -21.347 12.639 42.354 1.00 50.62 94 ARG A O 1
ATOM 753 N N . SER A 1 95 ? -21.458 13.420 40.254 1.00 52.91 95 SER A N 1
ATOM 754 C CA . SER A 1 95 ? -22.318 14.574 40.582 1.00 52.91 95 SER A CA 1
ATOM 755 C C . SER A 1 95 ? -23.820 14.257 40.620 1.00 52.91 95 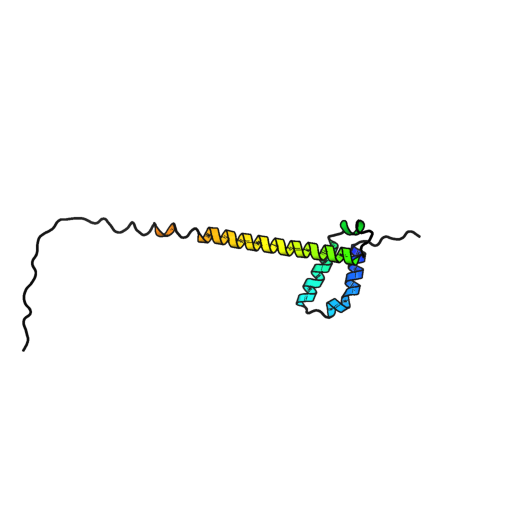SER A C 1
ATOM 757 O O . SER A 1 95 ? -24.582 15.015 41.204 1.00 52.91 95 SER A O 1
ATOM 759 N N . LEU A 1 96 ? -24.266 13.115 40.080 1.00 52.03 96 LEU A N 1
ATOM 760 C CA . LEU A 1 96 ? -25.686 12.725 40.109 1.00 52.03 96 LEU A CA 1
ATOM 761 C C . LEU A 1 96 ? -26.106 11.993 41.395 1.00 52.03 96 LEU A C 1
ATOM 763 O O . LEU A 1 96 ? -27.290 11.734 41.595 1.00 52.03 96 LEU A O 1
ATOM 767 N N . ARG A 1 97 ? -25.165 11.694 42.303 1.00 53.31 97 ARG A N 1
ATOM 768 C CA . ARG A 1 97 ? -25.470 11.104 43.621 1.00 53.31 97 ARG A CA 1
ATOM 769 C C . ARG A 1 97 ? -25.799 12.136 44.707 1.00 53.31 97 ARG A C 1
ATOM 771 O O . ARG A 1 97 ? -26.343 11.746 45.732 1.00 53.31 97 ARG A O 1
ATOM 778 N N . SER A 1 98 ? -25.532 13.428 44.492 1.00 51.75 98 SER A N 1
ATOM 779 C CA . SER A 1 98 ? -25.807 14.483 45.482 1.00 51.75 98 SER A CA 1
ATOM 780 C C . SER A 1 98 ? -27.199 15.122 45.372 1.00 51.75 98 SER A C 1
ATOM 782 O O . SER A 1 98 ? -27.568 15.885 46.254 1.00 51.75 98 SER A O 1
ATOM 784 N N . LEU A 1 99 ? -28.012 14.790 44.359 1.00 51.78 99 LEU A N 1
ATOM 785 C CA . LEU A 1 99 ? -29.377 15.333 44.214 1.00 51.78 99 LEU A CA 1
ATOM 786 C C . LEU A 1 99 ? -30.488 14.472 44.851 1.00 51.78 99 LEU A C 1
ATOM 788 O O . LEU A 1 99 ? -31.656 14.857 44.819 1.00 51.78 99 LEU A O 1
ATOM 792 N N . GLY A 1 100 ? -30.147 13.321 45.441 1.00 49.53 100 GLY A N 1
ATOM 793 C CA . GLY A 1 100 ? -31.116 12.389 46.035 1.00 49.53 100 GLY A CA 1
ATOM 794 C C . GLY A 1 100 ? -31.210 12.392 47.566 1.00 49.53 100 GLY A C 1
ATOM 795 O O . GLY A 1 100 ? -32.089 11.724 48.097 1.00 49.53 100 GLY A O 1
ATOM 796 N N . ALA A 1 101 ? -30.334 13.105 48.283 1.00 50.06 101 ALA A N 1
ATOM 797 C CA . ALA A 1 101 ? -30.196 12.955 49.740 1.00 50.06 101 ALA A CA 1
ATOM 798 C C . ALA A 1 101 ? -30.940 14.007 50.593 1.00 50.06 101 ALA A C 1
ATOM 800 O O . ALA A 1 101 ? -30.992 13.866 51.808 1.00 50.06 101 ALA A O 1
ATOM 801 N N . GLU A 1 102 ? -31.555 15.030 49.990 1.00 48.72 102 GLU A N 1
ATOM 802 C CA . GLU A 1 102 ? -32.104 16.183 50.737 1.00 48.72 102 GLU A CA 1
ATOM 803 C C . GLU A 1 102 ? -33.639 16.154 50.923 1.00 48.72 102 GLU A C 1
ATOM 805 O O . GLU A 1 102 ? -34.213 17.058 51.524 1.00 48.72 102 GLU A O 1
ATOM 810 N N . ARG A 1 103 ? -34.354 15.120 50.454 1.00 47.53 103 ARG A N 1
ATOM 811 C CA . ARG A 1 103 ? -35.809 14.978 50.685 1.00 47.53 103 ARG A CA 1
ATOM 812 C C . ARG A 1 103 ? -36.105 13.918 51.738 1.00 47.53 103 ARG A C 1
ATOM 814 O O . ARG A 1 103 ? -36.589 12.836 51.428 1.00 47.53 103 ARG A O 1
ATOM 821 N N . GLY A 1 104 ? -35.804 14.235 52.991 1.00 46.59 104 GLY A N 1
ATOM 822 C CA . GLY A 1 104 ? -36.100 13.329 54.096 1.00 46.59 104 GLY A CA 1
ATOM 823 C C . GLY A 1 104 ? -35.868 13.902 55.485 1.00 46.59 104 GLY A C 1
ATOM 824 O O . GLY A 1 104 ? -35.513 13.136 56.369 1.00 46.59 104 GLY A O 1
ATOM 825 N N . ASN A 1 105 ? -36.011 15.212 55.702 1.00 50.78 105 ASN A N 1
ATOM 826 C CA . ASN A 1 105 ? -35.989 15.745 57.064 1.00 50.78 105 ASN A CA 1
ATOM 827 C C . ASN A 1 105 ? -36.687 17.107 57.166 1.00 50.78 105 ASN A C 1
ATOM 829 O O . ASN A 1 105 ? -36.024 18.132 57.087 1.00 50.78 105 ASN A O 1
ATOM 833 N N . ALA A 1 106 ? -38.017 17.113 57.287 1.00 46.94 106 ALA A N 1
ATOM 834 C CA . ALA A 1 106 ? -38.779 18.208 57.901 1.00 46.94 106 ALA A CA 1
ATOM 835 C C . ALA A 1 106 ? -40.283 17.896 57.868 1.00 46.94 106 ALA A C 1
ATOM 837 O O . ALA A 1 106 ? -41.000 18.454 57.044 1.00 46.94 106 ALA A O 1
ATOM 838 N N . ILE A 1 107 ? -40.763 17.026 58.763 1.00 50.91 107 ILE A N 1
ATOM 839 C CA . ILE A 1 107 ? -42.076 17.225 59.400 1.00 50.91 107 ILE A CA 1
ATOM 840 C C . ILE A 1 107 ? -41.925 16.895 60.894 1.00 50.91 107 ILE A C 1
ATOM 842 O O . ILE A 1 107 ? -41.908 15.738 61.298 1.00 50.91 107 ILE A O 1
ATOM 846 N N . GLU A 1 108 ? -41.742 17.977 61.650 1.00 49.66 108 GLU A N 1
ATOM 847 C CA . GLU A 1 108 ? -42.269 18.275 62.991 1.00 49.66 108 GLU A CA 1
ATOM 848 C C . GLU A 1 108 ? -42.022 17.323 64.175 1.00 49.66 108 GLU A C 1
ATOM 850 O O . GLU A 1 108 ? -42.787 16.426 64.515 1.00 49.66 108 GLU A O 1
ATOM 855 N N . GLU A 1 109 ? -40.977 17.693 64.908 1.00 47.69 109 GLU A N 1
ATOM 856 C CA . GLU A 1 109 ? -40.940 17.938 66.353 1.00 47.69 109 GLU A CA 1
ATOM 857 C C . GLU A 1 109 ? -42.302 18.210 67.047 1.00 47.69 109 GLU A C 1
ATOM 859 O O . GLU A 1 109 ? -42.937 19.234 66.807 1.00 47.69 109 GLU A O 1
ATOM 864 N N . ARG A 1 110 ? -42.689 17.358 68.013 1.00 42.12 110 ARG A N 1
ATOM 865 C CA . ARG A 1 110 ? -43.285 17.763 69.306 1.00 42.12 110 ARG A CA 1
ATOM 866 C C . ARG A 1 110 ? -42.977 16.716 70.389 1.00 42.12 110 ARG A C 1
ATOM 868 O O . ARG A 1 110 ? -42.991 15.516 70.146 1.00 42.12 110 ARG A O 1
ATOM 875 N N . ALA A 1 111 ? -42.633 17.242 71.560 1.00 53.69 111 ALA A N 1
ATOM 876 C CA . ALA A 1 111 ? -41.880 16.658 72.672 1.00 53.69 111 ALA A CA 1
ATOM 877 C C . ALA A 1 111 ? -42.624 15.572 73.515 1.00 53.69 111 ALA A C 1
ATOM 879 O O . ALA A 1 111 ? -43.786 15.274 73.244 1.00 53.69 111 ALA A O 1
ATOM 880 N N . PRO A 1 112 ? -41.963 14.965 74.531 1.00 55.12 112 PRO A N 1
ATOM 881 C CA . PRO A 1 112 ? -42.163 13.580 74.967 1.00 55.12 112 PRO A CA 1
ATOM 882 C C . PRO A 1 112 ? -43.092 13.431 76.180 1.00 55.12 112 PRO A C 1
ATOM 884 O O . PRO A 1 112 ? -43.136 14.306 77.039 1.00 55.12 112 PRO A O 1
ATOM 887 N N . LEU A 1 113 ? -43.737 12.268 76.328 1.00 47.88 113 LEU A N 1
ATOM 888 C CA . LEU A 1 113 ? -44.240 11.805 77.626 1.00 47.88 113 LEU A CA 1
ATOM 889 C C . LEU A 1 113 ? -43.925 10.316 77.855 1.00 47.88 113 LEU A C 1
ATOM 891 O O . LEU A 1 113 ? -44.229 9.443 77.048 1.00 47.88 113 LEU A O 1
ATOM 895 N N . GLN A 1 114 ? -43.261 10.108 78.988 1.00 50.75 114 GLN A N 1
ATOM 896 C CA . GLN A 1 114 ? -42.824 8.900 79.685 1.00 50.75 114 GLN A CA 1
ATOM 897 C C . GLN A 1 114 ? -43.777 7.670 79.620 1.00 50.75 114 GLN A C 1
ATOM 899 O O . GLN A 1 114 ? -44.967 7.799 79.882 1.00 50.75 114 GLN A O 1
ATOM 904 N N . LEU A 1 115 ? -43.183 6.495 79.327 1.00 52.47 115 LEU A N 1
ATOM 905 C CA . LEU A 1 115 ? -43.369 5.100 79.836 1.00 52.47 115 LEU A CA 1
ATOM 906 C C . LEU A 1 115 ? -44.610 4.740 80.701 1.00 52.47 115 LEU A C 1
ATOM 908 O O . LEU A 1 115 ? -44.972 5.524 81.574 1.00 52.47 115 LEU A O 1
ATOM 912 N N . PRO A 1 116 ? -45.166 3.498 80.609 1.00 48.97 116 PRO A N 1
ATOM 913 C CA . PRO A 1 116 ? -44.395 2.280 80.932 1.00 48.97 116 PRO A CA 1
ATOM 914 C C . PRO A 1 116 ? -44.701 0.984 80.132 1.00 48.97 116 PRO A C 1
ATOM 916 O O . PRO A 1 116 ? -45.801 0.744 79.647 1.00 48.97 116 PRO A O 1
ATOM 919 N N . VAL A 1 117 ? -43.700 0.099 80.073 1.00 57.81 117 VAL A N 1
ATOM 920 C CA . VAL A 1 117 ? -43.820 -1.375 79.916 1.00 57.81 117 VAL A CA 1
ATOM 921 C C . VAL A 1 117 ? -43.829 -1.979 81.346 1.00 57.81 117 VAL A C 1
ATOM 923 O O . VAL A 1 117 ? -43.372 -1.266 82.243 1.00 57.81 117 VAL A O 1
ATOM 926 N N . PRO A 1 118 ? -44.144 -3.264 81.640 1.00 60.84 118 PRO A N 1
ATOM 927 C CA . PRO A 1 118 ? -44.868 -4.336 80.930 1.00 60.84 118 PRO A CA 1
ATOM 928 C C . PRO A 1 118 ? -46.026 -4.956 81.766 1.00 60.84 118 PRO A C 1
ATOM 930 O O . PRO A 1 118 ? -46.073 -4.827 82.985 1.00 60.84 118 PRO A O 1
ATOM 933 N N . GLY A 1 119 ? -46.925 -5.716 81.124 1.00 54.38 119 GLY A N 1
ATOM 934 C CA . GLY A 1 119 ? -47.913 -6.591 81.785 1.00 54.38 119 GLY A CA 1
ATOM 935 C C . GLY A 1 119 ? -47.724 -8.066 81.383 1.00 54.38 119 GLY A C 1
ATOM 936 O O . GLY A 1 119 ? -47.277 -8.322 80.265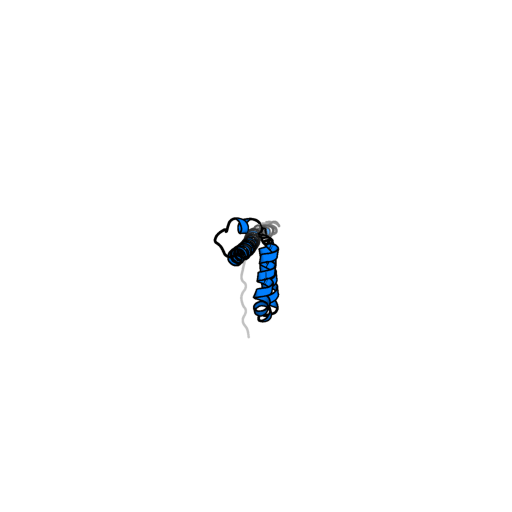 1.00 54.38 119 GLY A O 1
ATOM 937 N N . PRO A 1 120 ? -47.984 -9.037 82.278 1.00 57.56 120 PRO A N 1
ATOM 938 C CA . PRO A 1 120 ? -47.320 -10.339 82.274 1.00 57.56 120 PRO A CA 1
ATOM 939 C C . PRO A 1 120 ? -47.890 -11.351 81.276 1.00 57.56 120 PRO A C 1
ATOM 941 O O . PRO A 1 120 ? -49.089 -11.412 81.008 1.00 57.56 120 PRO A O 1
ATOM 944 N N . ARG A 1 121 ? -46.990 -12.225 80.810 1.00 58.06 121 ARG A N 1
ATOM 945 C CA . ARG A 1 121 ? -47.314 -13.519 80.202 1.00 58.06 121 ARG A CA 1
ATOM 946 C C . ARG A 1 121 ? -48.225 -14.296 81.153 1.00 58.06 121 ARG A C 1
ATOM 948 O O . ARG A 1 121 ? -47.839 -14.518 82.297 1.00 58.06 121 ARG A O 1
ATOM 955 N N . SER A 1 122 ? -49.379 -14.746 80.670 1.00 57.75 122 SER A N 1
ATOM 956 C CA . SER A 1 122 ? -50.111 -15.831 81.326 1.00 57.75 122 SER A CA 1
ATOM 957 C C . SER A 1 122 ? -49.846 -17.150 80.597 1.00 57.75 122 SER A C 1
ATOM 959 O O . SER A 1 122 ? -49.848 -17.164 79.363 1.00 57.75 122 SER A O 1
ATOM 961 N N . PRO A 1 123 ? -49.572 -18.234 81.341 1.00 61.78 123 PRO A N 1
ATOM 962 C CA . PRO A 1 123 ? -49.390 -19.568 80.802 1.00 61.78 123 PRO A CA 1
ATOM 963 C C . PRO A 1 123 ? -50.734 -20.290 80.590 1.00 61.78 123 PRO A C 1
ATOM 965 O O . PRO A 1 123 ? -51.737 -19.959 81.213 1.00 61.78 123 PRO A O 1
ATOM 968 N N . VAL A 1 124 ? -50.653 -21.253 79.670 1.00 48.00 124 VAL A N 1
ATOM 969 C CA . VAL A 1 124 ? -51.407 -22.498 79.399 1.00 48.00 124 VAL A CA 1
ATOM 970 C C . VAL A 1 124 ? -52.482 -22.958 80.409 1.00 48.00 124 VAL A C 1
ATOM 972 O O . VAL A 1 124 ? -52.411 -22.658 81.600 1.00 48.00 124 VAL A O 1
ATOM 975 N N . PRO A 1 125 ? -53.436 -23.789 79.956 1.00 63.22 125 PRO A N 1
ATOM 976 C CA . PRO A 1 125 ? -53.278 -25.239 80.177 1.00 63.22 125 PRO A CA 1
ATOM 977 C C . PRO A 1 125 ? -53.161 -26.077 78.898 1.00 63.22 125 PRO A C 1
ATOM 979 O O . PRO A 1 125 ? -53.839 -25.750 77.898 1.00 63.22 125 PRO A O 1
#